Protein AF-A0A922CEN5-F1 (afdb_monomer_lite)

Secondary structure (DSSP, 8-state):
--GGGSSSHHHHHHHHHHHHHHHH-SS--HHHHHHHHHHHHHHHHH----TT--PPPP-PPPSS-HHHHHS-----S---S-------GGGT-PPPP----HHHHHHHHHHHHHHIIIIISTT-HHHHHHHHS----

Sequence (137 aa):
MLTKNFNQDPLENFFGNIRSYGSRNIAPNTMDFEGAFKALLISNYNDPHSKNANCAEDLNVCLQTLDFYLEEKVNDTVVPEDNVIHINSDILSFDEPQNNDAGQSNYVCGWVLKKTLTNVIKGCQICKKTLLEKELN

Foldseek 3Di:
DDCVVVDCVVVVVVVVQLCPPPNGVVDDDPVSSVVSVVVVVVCVLPPPPPPPDPDDDDPDDDQDDVCVVVPPPPDDDDDDPDPDDPGPVVRVPDDPPPDPPCPPVVVVVVVVLVCCVCPVCVDPPVVVCVVPDPDDD

pLDDT: mean 75.51, std 15.56, range [34.28, 94.56]

InterPro domains:
  IPR048367 Transposable element P transposase-like, RNase H, C-terminal domain [PF21789] (6-38)

Structure (mmCIF, N/CA/C/O backbone):
data_AF-A0A922CEN5-F1
#
_entry.id   AF-A0A922CEN5-F1
#
loop_
_atom_site.group_PDB
_atom_site.id
_atom_site.type_symbol
_atom_site.label_atom_id
_atom_site.label_alt_id
_atom_site.label_comp_id
_atom_site.label_asym_id
_atom_site.label_entity_id
_atom_site.label_seq_id
_atom_site.pdbx_PDB_ins_code
_atom_site.Cartn_x
_atom_site.Cartn_y
_atom_site.Cartn_z
_atom_site.occupancy
_atom_site.B_iso_or_equiv
_atom_site.auth_seq_id
_atom_site.auth_comp_id
_atom_site.auth_asym_id
_atom_site.auth_atom_id
_atom_site.pdbx_PDB_model_num
ATOM 1 N N . MET A 1 1 ? -10.124 13.599 4.626 1.00 63.62 1 MET A N 1
ATOM 2 C CA . MET A 1 1 ? -9.907 12.222 4.122 1.00 63.62 1 MET A CA 1
ATOM 3 C C . MET A 1 1 ? -10.183 12.190 2.625 1.00 63.62 1 MET A C 1
ATOM 5 O O . MET A 1 1 ? -11.253 12.630 2.226 1.00 63.62 1 MET A O 1
ATOM 9 N N . LEU A 1 2 ? -9.248 11.691 1.809 1.00 70.25 2 LEU A N 1
ATOM 10 C CA . LEU A 1 2 ? -9.452 11.488 0.369 1.00 70.25 2 LEU A CA 1
ATOM 11 C C . LEU A 1 2 ? -9.869 10.031 0.122 1.00 70.25 2 LEU A C 1
ATOM 13 O O . LEU A 1 2 ? -9.077 9.118 0.338 1.00 70.25 2 LEU A O 1
ATOM 17 N N . THR A 1 3 ? -11.104 9.796 -0.324 1.00 76.31 3 THR A N 1
ATOM 18 C CA . THR A 1 3 ? -11.660 8.439 -0.526 1.00 76.31 3 THR A CA 1
ATOM 19 C C . THR A 1 3 ? -10.912 7.625 -1.580 1.00 76.31 3 THR A C 1
ATOM 21 O O . THR A 1 3 ? -10.872 6.402 -1.475 1.00 76.31 3 THR A O 1
ATOM 24 N N . LYS A 1 4 ? -10.255 8.290 -2.541 1.00 75.50 4 LYS A N 1
ATOM 25 C CA . LYS A 1 4 ? -9.379 7.652 -3.538 1.00 75.50 4 LYS A CA 1
ATOM 26 C C . LYS A 1 4 ? -8.188 6.902 -2.925 1.00 75.50 4 LYS A C 1
ATOM 28 O O . LYS A 1 4 ? -7.631 6.042 -3.580 1.00 75.50 4 LYS A O 1
ATOM 33 N N . ASN A 1 5 ? -7.804 7.217 -1.685 1.00 77.62 5 ASN A N 1
ATOM 34 C CA . ASN A 1 5 ? -6.726 6.517 -0.977 1.00 77.62 5 ASN A CA 1
ATOM 35 C C . ASN A 1 5 ? -7.251 5.314 -0.166 1.00 77.62 5 ASN A C 1
ATOM 37 O O . ASN A 1 5 ? -6.470 4.628 0.481 1.00 77.62 5 ASN A O 1
ATOM 41 N N . PHE A 1 6 ? -8.571 5.084 -0.144 1.00 79.56 6 PHE A N 1
ATOM 42 C CA . PHE A 1 6 ? -9.217 4.025 0.642 1.00 79.56 6 PHE A CA 1
ATOM 43 C C . PHE A 1 6 ? -9.652 2.818 -0.210 1.00 79.56 6 PHE A C 1
ATOM 45 O O . PHE A 1 6 ? -10.215 1.860 0.317 1.00 79.56 6 PHE A O 1
ATOM 52 N N . ASN A 1 7 ? -9.431 2.861 -1.525 1.00 84.00 7 ASN A N 1
ATOM 53 C CA . ASN A 1 7 ? -9.685 1.739 -2.425 1.00 84.00 7 ASN A CA 1
ATOM 54 C C . ASN A 1 7 ? -8.390 0.960 -2.715 1.00 84.00 7 ASN A C 1
ATOM 56 O O . ASN A 1 7 ? -7.291 1.374 -2.348 1.00 84.00 7 ASN A O 1
ATOM 60 N N . GLN A 1 8 ? -8.534 -0.199 -3.359 1.00 89.50 8 GLN A N 1
ATOM 61 C CA . GLN A 1 8 ? -7.408 -1.065 -3.719 1.00 89.50 8 GLN A CA 1
ATOM 62 C C . GLN A 1 8 ? -6.802 -0.734 -5.094 1.00 89.50 8 GLN A C 1
ATOM 64 O O . GLN A 1 8 ? -5.803 -1.341 -5.471 1.00 89.50 8 GLN A O 1
ATOM 69 N N . ASP A 1 9 ? -7.356 0.239 -5.826 1.00 90.25 9 ASP A N 1
ATOM 70 C CA . ASP A 1 9 ? -6.927 0.588 -7.186 1.00 90.25 9 ASP A CA 1
ATOM 71 C C . ASP A 1 9 ? -5.421 0.898 -7.283 1.00 90.25 9 ASP A C 1
ATOM 73 O O . ASP A 1 9 ? -4.787 0.400 -8.213 1.00 90.25 9 ASP A O 1
ATOM 77 N N . PRO A 1 10 ? -4.783 1.649 -6.355 1.00 86.81 10 PRO A N 1
ATOM 78 C CA . PRO A 1 10 ? -3.339 1.880 -6.418 1.00 86.81 10 PRO A CA 1
ATOM 79 C C . PRO A 1 10 ? -2.528 0.579 -6.360 1.00 86.81 10 PRO A C 1
ATOM 81 O O . PRO A 1 10 ? -1.546 0.428 -7.088 1.00 86.81 10 PRO A O 1
ATOM 84 N N . LEU A 1 11 ? -2.967 -0.381 -5.540 1.00 90.69 11 LEU A N 1
ATOM 85 C CA . LEU A 1 11 ? -2.334 -1.693 -5.420 1.00 90.69 11 LEU A CA 1
ATOM 86 C C . LEU A 1 11 ? -2.536 -2.521 -6.696 1.00 90.69 11 LEU A C 1
ATOM 88 O O . LEU A 1 11 ? -1.587 -3.110 -7.212 1.00 90.69 11 LEU A O 1
ATOM 92 N N . GLU A 1 12 ? -3.752 -2.534 -7.242 1.00 93.44 12 GLU A N 1
ATOM 93 C CA . GLU A 1 12 ? -4.059 -3.242 -8.489 1.00 93.44 12 GLU A CA 1
ATOM 94 C C . GLU A 1 12 ? -3.287 -2.675 -9.686 1.00 93.44 12 GLU A C 1
ATOM 96 O O . GLU A 1 12 ? -2.749 -3.439 -10.496 1.00 93.44 12 GLU A O 1
ATOM 101 N N . ASN A 1 13 ? -3.174 -1.348 -9.766 1.00 91.31 13 ASN A N 1
ATOM 102 C CA . ASN A 1 13 ? -2.386 -0.652 -10.779 1.00 91.31 13 ASN A CA 1
ATOM 103 C C . ASN A 1 13 ? -0.898 -0.994 -10.652 1.00 91.31 13 ASN A C 1
ATOM 105 O O . ASN A 1 13 ? -0.246 -1.298 -11.652 1.00 91.31 13 ASN A O 1
ATOM 109 N N . PHE A 1 14 ? -0.365 -1.032 -9.427 1.00 91.88 14 PHE A N 1
ATOM 110 C CA . PHE A 1 14 ? 1.014 -1.447 -9.187 1.00 91.88 14 PHE A CA 1
ATOM 111 C C . PHE A 1 14 ? 1.260 -2.907 -9.601 1.00 91.88 14 PHE A C 1
ATOM 113 O O . PHE A 1 14 ? 2.251 -3.205 -10.269 1.00 91.88 14 PHE A O 1
ATOM 120 N N . PHE A 1 15 ? 0.324 -3.819 -9.325 1.00 93.12 15 PHE A N 1
ATOM 121 C CA . PHE A 1 15 ? 0.397 -5.184 -9.856 1.00 93.12 15 PHE A CA 1
ATOM 122 C C . PHE A 1 15 ? 0.302 -5.233 -11.388 1.00 93.12 15 P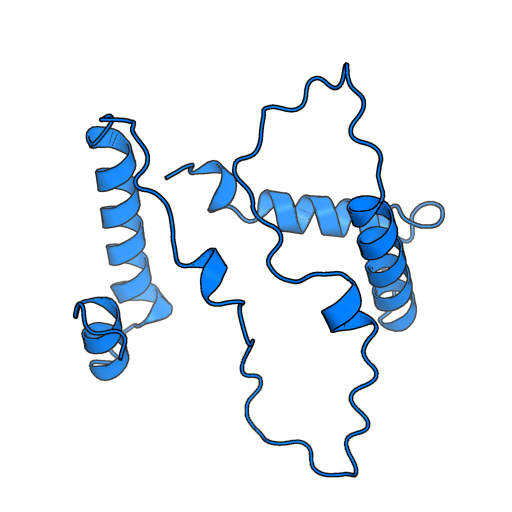HE A C 1
ATOM 124 O O . PHE A 1 15 ? 0.918 -6.096 -12.016 1.00 93.12 15 PHE A O 1
ATOM 131 N N . GLY A 1 16 ? -0.431 -4.308 -12.011 1.00 92.94 16 GLY A N 1
ATOM 132 C CA . GLY A 1 16 ? -0.420 -4.104 -13.460 1.00 92.94 16 GLY A CA 1
ATOM 133 C C . GLY A 1 16 ? 0.967 -3.744 -13.998 1.00 92.94 16 GLY A C 1
ATOM 134 O O . GLY A 1 16 ? 1.392 -4.308 -15.011 1.00 92.94 16 GLY A O 1
ATOM 135 N N . ASN A 1 17 ? 1.702 -2.885 -13.288 1.00 92.38 17 ASN A N 1
ATOM 136 C CA . ASN A 1 17 ? 3.083 -2.536 -13.626 1.00 92.38 17 ASN A CA 1
ATOM 137 C C . ASN A 1 17 ? 4.017 -3.741 -13.499 1.00 92.38 17 ASN A C 1
ATOM 139 O O . ASN A 1 17 ? 4.782 -4.000 -14.424 1.00 92.38 17 ASN A O 1
ATOM 143 N N . ILE A 1 18 ? 3.901 -4.529 -12.422 1.00 94.38 18 ILE A N 1
ATOM 144 C CA . ILE A 1 18 ? 4.671 -5.774 -12.256 1.00 94.38 18 ILE A CA 1
ATOM 145 C C . ILE A 1 18 ? 4.426 -6.722 -13.433 1.00 94.38 18 ILE A C 1
ATOM 147 O O . ILE A 1 18 ? 5.375 -7.206 -14.041 1.00 94.38 18 ILE A O 1
ATOM 151 N N . ARG A 1 19 ? 3.161 -6.941 -13.815 1.00 93.38 19 ARG A N 1
ATOM 152 C CA . ARG A 1 19 ? 2.827 -7.811 -14.956 1.00 93.38 19 ARG A CA 1
ATOM 153 C C . ARG A 1 19 ? 3.296 -7.263 -16.302 1.00 93.38 19 ARG A C 1
ATOM 155 O O . ARG A 1 19 ? 3.467 -8.021 -17.251 1.00 93.38 19 ARG A O 1
ATOM 162 N N . SER A 1 20 ? 3.466 -5.951 -16.413 1.00 91.31 20 SER A N 1
ATOM 163 C CA . SER A 1 20 ? 3.942 -5.295 -17.636 1.00 91.31 20 SER A CA 1
ATOM 164 C C . SER A 1 20 ? 5.469 -5.212 -17.701 1.00 91.31 20 SER A C 1
ATOM 166 O O . SER A 1 20 ? 6.021 -5.001 -18.784 1.00 91.31 20 SER A O 1
ATOM 168 N N . TYR A 1 21 ? 6.149 -5.425 -16.572 1.00 89.25 21 TYR A N 1
ATOM 169 C CA . TYR A 1 21 ? 7.600 -5.417 -16.461 1.00 89.25 21 TYR A CA 1
ATOM 170 C C . TYR A 1 21 ? 8.211 -6.522 -17.337 1.00 89.25 21 TYR A C 1
ATOM 172 O O . TYR A 1 21 ? 7.752 -7.664 -17.331 1.00 89.25 21 TYR A O 1
ATOM 180 N N . GLY A 1 22 ? 9.225 -6.180 -18.136 1.00 75.69 22 GLY A N 1
ATOM 181 C CA . GLY A 1 22 ? 9.928 -7.159 -18.972 1.00 75.69 22 GLY A CA 1
ATOM 182 C C . GLY A 1 22 ? 9.116 -7.734 -20.142 1.00 75.69 22 GLY A C 1
ATOM 183 O O . GLY A 1 22 ? 9.326 -8.883 -20.515 1.00 75.69 22 GLY A O 1
ATOM 184 N N . SER A 1 23 ? 8.233 -6.941 -20.766 1.00 75.44 23 SER A N 1
ATOM 185 C CA . SER A 1 23 ? 7.482 -7.329 -21.979 1.00 75.44 23 SER A CA 1
ATOM 186 C C . SER A 1 23 ? 6.311 -8.301 -21.732 1.00 75.44 23 SER A C 1
ATOM 188 O O . SER A 1 23 ? 6.111 -9.263 -22.471 1.00 75.44 23 SER A O 1
ATOM 190 N N . ARG A 1 24 ? 5.475 -7.984 -20.729 1.00 72.69 24 ARG A N 1
ATOM 191 C CA . ARG A 1 24 ? 4.224 -8.690 -20.359 1.00 72.69 24 ARG A CA 1
ATOM 192 C C . ARG A 1 24 ? 4.420 -10.059 -19.696 1.00 72.69 24 ARG A C 1
ATOM 194 O O . ARG A 1 24 ? 3.894 -11.069 -20.167 1.00 72.69 24 ARG A O 1
ATOM 201 N N . ASN A 1 25 ? 5.089 -10.083 -18.548 1.00 77.00 25 ASN A N 1
ATOM 202 C CA . ASN A 1 25 ? 5.032 -11.220 -17.632 1.00 77.00 25 ASN A CA 1
ATOM 203 C C . ASN A 1 25 ? 3.648 -11.302 -16.942 1.00 77.00 25 ASN A C 1
ATOM 205 O O . ASN A 1 25 ? 3.476 -10.875 -15.806 1.00 77.00 25 ASN A O 1
ATOM 209 N N . ILE A 1 26 ? 2.627 -11.807 -17.649 1.00 85.25 26 ILE A N 1
ATOM 210 C CA . ILE A 1 26 ? 1.215 -11.801 -17.200 1.00 85.25 26 ILE A CA 1
ATOM 211 C C . ILE A 1 26 ? 1.019 -12.544 -15.864 1.00 85.25 26 ILE A C 1
ATOM 213 O O . ILE A 1 26 ? 0.138 -12.180 -15.084 1.00 85.25 26 ILE A O 1
ATOM 217 N N . ALA A 1 27 ? 1.833 -13.563 -15.594 1.00 88.81 27 ALA A N 1
ATOM 218 C CA . ALA A 1 27 ? 1.770 -14.377 -14.386 1.00 88.81 27 ALA A CA 1
ATOM 219 C C . ALA A 1 27 ? 3.198 -14.664 -13.884 1.00 88.81 27 ALA A C 1
ATOM 221 O O . ALA A 1 27 ? 3.712 -15.760 -14.119 1.00 88.81 27 ALA A O 1
ATOM 222 N N . PRO A 1 28 ? 3.853 -13.684 -13.233 1.00 89.25 28 PRO A N 1
ATOM 223 C CA . PRO A 1 28 ? 5.209 -13.865 -12.734 1.00 89.25 28 PRO A CA 1
ATOM 224 C C . PRO A 1 28 ? 5.231 -14.955 -11.661 1.00 89.25 28 PRO A C 1
ATOM 226 O O . PRO A 1 28 ? 4.325 -15.042 -10.828 1.00 89.25 28 PRO A O 1
ATOM 229 N N . ASN A 1 29 ? 6.285 -15.773 -11.656 1.00 92.50 29 ASN A N 1
ATOM 230 C CA . ASN A 1 29 ? 6.586 -16.598 -10.488 1.00 92.50 29 ASN A CA 1
ATOM 231 C C . ASN A 1 29 ? 7.127 -15.710 -9.349 1.00 92.50 29 ASN A C 1
ATOM 233 O O . ASN A 1 29 ? 7.358 -14.515 -9.528 1.00 92.50 29 ASN A O 1
ATOM 237 N N . THR A 1 30 ? 7.351 -16.292 -8.173 1.00 94.56 30 THR A N 1
ATOM 238 C CA . THR A 1 30 ? 7.801 -15.544 -6.990 1.00 94.56 30 THR A CA 1
ATOM 239 C C . THR A 1 30 ? 9.115 -14.786 -7.213 1.00 94.56 30 THR A C 1
ATOM 241 O O . THR A 1 30 ? 9.219 -13.636 -6.795 1.00 94.56 30 THR A O 1
ATOM 244 N N . MET A 1 31 ? 10.089 -15.387 -7.906 1.00 92.69 31 MET A N 1
ATOM 245 C CA . MET A 1 31 ? 11.389 -14.754 -8.174 1.00 92.69 31 MET A CA 1
ATOM 246 C C . MET A 1 31 ? 11.242 -13.564 -9.125 1.00 92.69 31 MET A C 1
ATOM 248 O O . MET A 1 31 ? 11.798 -12.495 -8.881 1.00 92.69 31 MET A O 1
ATOM 252 N N . ASP A 1 32 ? 10.453 -13.731 -10.187 1.00 91.81 32 ASP A N 1
ATOM 253 C CA . ASP A 1 32 ? 10.193 -12.664 -11.155 1.00 91.81 32 ASP A CA 1
ATOM 254 C C . ASP A 1 32 ? 9.390 -11.521 -10.528 1.00 91.81 32 ASP A C 1
ATOM 256 O O . ASP A 1 32 ? 9.651 -10.350 -10.804 1.00 91.81 32 ASP A O 1
ATOM 260 N N . PHE A 1 33 ? 8.426 -11.852 -9.663 1.00 94.50 33 PHE A N 1
ATOM 261 C CA . PHE A 1 33 ? 7.649 -10.872 -8.914 1.00 94.50 33 PHE A CA 1
ATOM 262 C C . PHE A 1 33 ? 8.557 -10.045 -8.006 1.00 94.50 33 PHE A C 1
ATOM 264 O O . PHE A 1 33 ? 8.484 -8.820 -8.027 1.00 94.50 33 PHE A O 1
ATOM 271 N N . GLU A 1 34 ? 9.429 -10.699 -7.237 1.00 93.12 34 GLU A N 1
ATOM 272 C CA . GLU A 1 34 ? 10.366 -10.024 -6.339 1.00 93.12 34 GLU A CA 1
ATOM 273 C C . GLU A 1 34 ? 11.336 -9.121 -7.113 1.00 93.12 34 GLU A C 1
ATOM 275 O O . GLU A 1 34 ? 11.545 -7.965 -6.736 1.00 93.12 34 GLU A O 1
ATOM 280 N N . GLY A 1 35 ? 11.892 -9.615 -8.223 1.00 92.06 35 GLY A N 1
ATOM 281 C CA . GLY A 1 35 ? 12.774 -8.834 -9.086 1.00 92.06 35 GLY A CA 1
ATOM 282 C C . GLY A 1 35 ? 12.082 -7.597 -9.664 1.00 92.06 35 GLY A C 1
ATOM 283 O O . GLY A 1 35 ? 12.599 -6.485 -9.546 1.00 92.06 35 GLY A O 1
ATOM 284 N N . ALA A 1 36 ? 10.883 -7.770 -10.229 1.00 93.88 36 ALA A N 1
ATOM 285 C CA . ALA A 1 36 ? 10.084 -6.670 -10.764 1.00 93.88 36 ALA A CA 1
ATOM 286 C C . ALA A 1 36 ? 9.672 -5.673 -9.670 1.00 93.88 36 ALA A C 1
ATOM 288 O O . ALA A 1 36 ? 9.748 -4.466 -9.887 1.00 93.88 36 ALA A O 1
ATOM 289 N N . PHE A 1 37 ? 9.289 -6.159 -8.485 1.00 92.50 37 PHE A N 1
ATOM 290 C CA . PHE A 1 37 ? 8.954 -5.328 -7.330 1.00 92.50 37 PHE A CA 1
ATOM 291 C C . PHE A 1 37 ? 10.125 -4.425 -6.938 1.00 92.50 37 PHE A C 1
ATOM 293 O O . PHE A 1 37 ? 9.961 -3.209 -6.872 1.00 92.50 37 PHE A O 1
ATOM 300 N N . LYS A 1 38 ? 11.316 -5.002 -6.726 1.00 90.38 38 LYS A N 1
ATOM 301 C CA . LYS A 1 38 ? 12.520 -4.247 -6.339 1.00 90.38 38 LYS A CA 1
ATOM 302 C C . LYS A 1 38 ? 12.899 -3.215 -7.398 1.00 90.38 38 LYS A C 1
ATOM 304 O O . LYS A 1 38 ? 13.196 -2.070 -7.064 1.00 90.38 38 LYS A O 1
ATOM 309 N N . ALA A 1 39 ? 12.851 -3.602 -8.672 1.00 91.12 39 ALA A N 1
ATOM 310 C CA . ALA A 1 39 ? 13.182 -2.704 -9.769 1.00 91.12 39 ALA A CA 1
ATOM 311 C C . ALA A 1 39 ? 12.198 -1.530 -9.876 1.00 91.12 39 ALA A C 1
ATOM 313 O O . ALA A 1 39 ? 12.624 -0.384 -10.005 1.00 91.12 39 ALA A O 1
ATOM 314 N N . LEU A 1 40 ? 10.892 -1.799 -9.778 1.00 91.12 40 LEU A N 1
ATOM 315 C CA . LEU A 1 40 ? 9.859 -0.764 -9.792 1.00 91.12 40 LEU A CA 1
ATOM 316 C C . LEU A 1 40 ? 9.930 0.138 -8.558 1.00 91.12 40 LEU A C 1
ATOM 318 O O . LEU A 1 40 ? 9.739 1.340 -8.696 1.00 91.12 40 LEU A O 1
ATOM 322 N N . LEU A 1 41 ? 10.235 -0.406 -7.377 1.00 87.75 41 LEU A N 1
ATOM 323 C CA . LEU A 1 41 ? 10.407 0.379 -6.154 1.00 87.75 41 LEU A CA 1
ATOM 324 C C . LEU A 1 41 ? 11.527 1.411 -6.322 1.00 87.75 41 LEU A C 1
ATOM 326 O O . LEU A 1 41 ? 11.291 2.603 -6.141 1.00 87.75 41 LEU A O 1
ATOM 330 N N . ILE A 1 42 ? 12.722 0.967 -6.726 1.00 87.31 42 ILE A N 1
ATOM 331 C CA . ILE A 1 42 ? 13.873 1.855 -6.945 1.00 87.31 42 ILE A CA 1
ATOM 332 C C . ILE A 1 42 ? 13.580 2.844 -8.076 1.00 87.3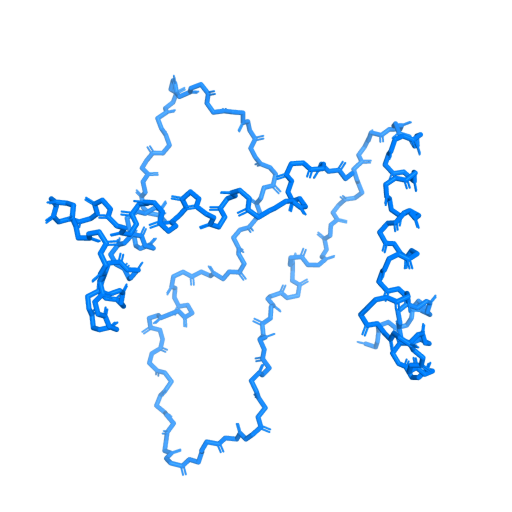1 42 ILE A C 1
ATOM 334 O O . ILE A 1 42 ? 13.895 4.026 -7.947 1.00 87.31 42 ILE A O 1
ATOM 338 N N . SER A 1 43 ? 12.965 2.384 -9.170 1.00 86.81 43 SER A N 1
ATOM 339 C CA . SER A 1 43 ? 12.617 3.242 -10.304 1.00 86.81 43 SER A CA 1
ATOM 340 C C . SER A 1 43 ? 11.654 4.349 -9.890 1.00 86.81 43 SER A C 1
ATOM 342 O O . SER A 1 43 ? 11.942 5.510 -10.140 1.00 86.81 43 SER A O 1
ATOM 344 N N . ASN A 1 44 ? 10.550 4.010 -9.222 1.00 84.75 44 ASN A N 1
ATOM 345 C CA . ASN A 1 44 ? 9.538 4.979 -8.803 1.00 84.75 44 ASN A CA 1
ATOM 346 C C . ASN A 1 44 ? 10.081 5.951 -7.747 1.00 84.75 44 ASN A C 1
ATOM 348 O O . ASN A 1 44 ? 9.699 7.115 -7.744 1.00 84.75 44 ASN A O 1
ATOM 352 N N . TYR A 1 45 ? 10.981 5.493 -6.870 1.00 80.56 45 TYR A N 1
ATOM 353 C CA . TYR A 1 45 ? 11.613 6.347 -5.862 1.00 80.56 45 TYR A CA 1
ATOM 354 C C . TYR A 1 45 ? 12.557 7.389 -6.482 1.00 80.56 45 TYR A C 1
ATOM 356 O O . TYR A 1 45 ? 12.699 8.488 -5.955 1.00 80.56 45 TYR A O 1
ATOM 364 N N . ASN A 1 46 ? 13.202 7.051 -7.603 1.00 78.81 46 ASN A N 1
ATOM 365 C CA . ASN A 1 46 ? 14.145 7.930 -8.298 1.00 78.81 46 ASN A CA 1
ATOM 366 C C . ASN A 1 46 ? 13.530 8.662 -9.503 1.00 78.81 46 ASN A C 1
ATOM 368 O O . ASN A 1 46 ? 14.245 9.416 -10.165 1.00 78.81 46 ASN A O 1
ATOM 372 N N . ASP A 1 47 ? 12.254 8.427 -9.826 1.00 74.50 47 ASP A N 1
ATOM 373 C CA . ASP A 1 47 ? 11.645 8.954 -11.047 1.00 74.50 47 ASP A CA 1
ATOM 374 C C . ASP A 1 47 ? 11.527 10.485 -10.948 1.00 74.50 47 ASP A C 1
ATOM 376 O O . ASP A 1 47 ? 10.814 10.999 -10.070 1.00 74.50 47 ASP A O 1
ATOM 380 N N . PRO A 1 48 ? 12.235 11.254 -11.801 1.00 65.62 48 PRO A N 1
ATOM 381 C CA . PRO A 1 48 ? 12.144 12.699 -11.767 1.00 65.62 48 PRO A CA 1
ATOM 382 C C . PRO A 1 48 ? 10.704 13.102 -12.058 1.00 65.62 48 PRO A C 1
ATOM 384 O O . PRO A 1 48 ? 10.199 12.930 -13.168 1.00 65.62 48 PRO A O 1
ATOM 387 N N . HIS A 1 49 ? 10.046 13.695 -11.065 1.00 67.44 49 HIS A N 1
ATOM 388 C CA . HIS A 1 49 ? 8.739 14.289 -11.282 1.00 67.44 49 HIS A CA 1
ATOM 389 C C . HIS A 1 49 ? 8.890 15.379 -12.342 1.00 67.44 49 HIS A C 1
ATOM 391 O O . HIS A 1 49 ? 9.547 16.405 -12.137 1.00 67.44 49 HIS A O 1
ATOM 397 N N . SER A 1 50 ? 8.341 15.116 -13.529 1.00 63.44 50 SER A N 1
ATOM 398 C CA . SER A 1 50 ? 8.398 16.069 -14.628 1.00 63.44 50 SER A CA 1
ATOM 399 C C . SER A 1 50 ? 7.720 17.359 -14.181 1.00 63.44 50 SER A C 1
ATOM 401 O O . SER A 1 50 ? 6.565 17.346 -13.760 1.00 63.44 50 SER A O 1
ATOM 403 N N . LYS A 1 51 ? 8.423 18.489 -14.324 1.00 62.31 51 LYS A N 1
ATOM 404 C CA . LYS A 1 51 ? 7.922 19.826 -13.952 1.00 62.31 51 LYS A CA 1
ATOM 405 C C . LYS A 1 51 ? 6.601 20.201 -14.646 1.00 62.31 51 LYS A C 1
ATOM 407 O O . LYS A 1 51 ? 5.929 21.115 -14.192 1.00 62.31 51 LYS A O 1
ATOM 412 N N . ASN A 1 52 ? 6.247 19.499 -15.728 1.00 68.56 52 ASN A N 1
ATOM 413 C CA . ASN A 1 52 ? 5.020 19.690 -16.507 1.00 68.56 52 ASN A CA 1
ATOM 414 C C . ASN A 1 52 ? 4.074 18.472 -16.450 1.00 68.56 52 ASN A C 1
ATOM 416 O O . ASN A 1 52 ? 3.206 18.336 -17.314 1.00 68.56 52 ASN A O 1
ATOM 420 N N . ALA A 1 53 ? 4.260 17.539 -15.511 1.00 69.62 53 ALA A N 1
ATOM 421 C CA . ALA A 1 53 ? 3.335 16.423 -15.350 1.00 69.62 53 ALA A CA 1
ATOM 422 C C . ALA A 1 53 ? 1.954 16.934 -14.908 1.00 69.62 53 ALA A C 1
ATOM 424 O O . ALA A 1 53 ? 1.850 17.784 -14.032 1.00 69.62 53 ALA A O 1
ATOM 425 N N . ASN A 1 54 ? 0.883 16.370 -15.471 1.00 68.25 54 ASN A N 1
ATOM 426 C CA . ASN A 1 54 ? -0.501 16.656 -15.066 1.00 68.25 54 ASN A CA 1
ATOM 427 C C . ASN A 1 54 ? -0.904 15.897 -13.782 1.00 68.25 54 ASN A C 1
ATOM 429 O O . ASN A 1 54 ? -2.069 15.554 -13.581 1.00 68.25 54 ASN A O 1
ATOM 433 N N . CYS A 1 55 ? 0.072 15.532 -12.952 1.00 67.94 55 CYS A N 1
ATOM 434 C CA . CYS A 1 55 ? -0.193 14.832 -11.708 1.00 67.94 55 CYS A CA 1
ATOM 435 C C . CYS A 1 55 ? -0.706 15.852 -10.695 1.00 67.94 55 CYS A C 1
ATOM 437 O O . CYS A 1 55 ? -0.089 16.896 -10.491 1.00 67.94 55 CYS A O 1
ATOM 439 N N . ALA A 1 56 ? -1.847 15.558 -10.075 1.00 70.50 56 ALA A N 1
ATOM 440 C CA . ALA A 1 56 ? -2.289 16.327 -8.924 1.00 70.50 56 ALA A CA 1
ATOM 441 C C . ALA A 1 56 ? -1.224 16.222 -7.826 1.00 70.50 56 ALA A C 1
ATOM 443 O O . ALA A 1 56 ? -0.696 15.132 -7.607 1.00 70.50 56 ALA A O 1
ATOM 444 N N . GLU A 1 57 ? -0.950 17.335 -7.148 1.00 68.50 57 GLU A N 1
ATOM 445 C CA . GLU A 1 57 ? -0.093 17.349 -5.965 1.00 68.50 57 GLU A CA 1
ATOM 446 C C . GLU A 1 57 ? -0.607 16.301 -4.969 1.00 68.50 57 GLU A C 1
ATOM 448 O O . GLU A 1 57 ? -1.798 16.281 -4.622 1.00 68.50 57 GLU A O 1
ATOM 453 N N . ASP A 1 58 ? 0.260 15.368 -4.583 1.00 69.06 58 ASP A N 1
ATOM 454 C CA . ASP A 1 58 ? -0.052 14.393 -3.559 1.00 69.06 58 ASP A CA 1
ATOM 455 C C . ASP A 1 58 ? 0.533 14.847 -2.221 1.00 69.06 58 ASP A C 1
ATOM 457 O O . ASP A 1 58 ? 1.638 15.361 -2.117 1.00 69.06 58 ASP A O 1
ATOM 461 N N . LEU A 1 59 ? -0.263 14.708 -1.164 1.00 70.25 59 LEU A N 1
ATOM 462 C CA . LEU A 1 59 ? 0.154 15.031 0.204 1.00 70.25 59 LEU A CA 1
ATOM 463 C C . LEU A 1 59 ? 0.796 13.804 0.868 1.00 70.25 59 LEU A C 1
ATOM 465 O O . LEU A 1 59 ? 0.697 13.623 2.080 1.00 70.25 59 LEU A O 1
ATOM 469 N N . ASN A 1 60 ? 1.342 12.893 0.059 1.00 71.00 60 ASN A N 1
ATOM 470 C CA . ASN A 1 60 ? 1.895 11.643 0.545 1.00 71.00 60 ASN A CA 1
ATOM 471 C C . ASN A 1 60 ? 3.322 1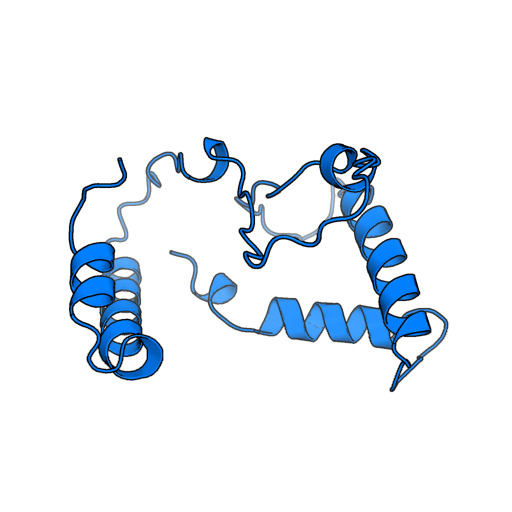1.891 1.030 1.00 71.00 60 ASN A C 1
ATOM 473 O O . ASN A 1 60 ? 4.140 12.483 0.333 1.00 71.00 60 ASN A O 1
ATOM 477 N N . VAL A 1 61 ? 3.631 11.383 2.216 1.00 71.31 61 VAL A N 1
ATOM 478 C CA . VAL A 1 61 ? 4.998 11.327 2.734 1.00 71.31 61 VAL A CA 1
ATOM 479 C C . VAL A 1 61 ? 5.491 9.896 2.572 1.00 71.31 61 VAL A C 1
ATOM 481 O O . VAL A 1 61 ? 4.732 8.941 2.764 1.00 71.31 61 VAL A O 1
ATOM 484 N N . CYS A 1 62 ? 6.754 9.731 2.182 1.00 73.81 62 CYS A N 1
ATOM 485 C CA . CYS A 1 62 ? 7.330 8.401 2.052 1.00 73.81 62 CYS A CA 1
ATOM 486 C C . CYS A 1 62 ? 7.371 7.708 3.421 1.00 73.81 62 CYS A C 1
ATOM 488 O O . CYS A 1 62 ? 7.817 8.306 4.401 1.00 73.81 62 CYS A O 1
ATOM 490 N N . LEU A 1 63 ? 6.913 6.451 3.492 1.00 72.94 63 LEU A N 1
ATOM 491 C CA . LEU A 1 63 ? 6.824 5.745 4.772 1.00 72.94 63 LEU A CA 1
ATOM 492 C C . LEU A 1 63 ? 8.194 5.347 5.346 1.00 72.94 63 LEU A C 1
ATOM 494 O O . LEU A 1 63 ? 8.343 5.201 6.556 1.00 72.94 63 LEU A O 1
ATOM 498 N N . GLN A 1 64 ? 9.171 5.123 4.470 1.00 73.44 64 GLN A N 1
ATOM 499 C CA . GLN A 1 64 ? 10.542 4.744 4.797 1.00 73.44 64 GLN A CA 1
ATOM 500 C C . GLN A 1 64 ? 11.469 5.246 3.690 1.00 73.44 64 GLN A C 1
ATOM 502 O O . GLN A 1 64 ? 11.085 5.257 2.520 1.00 73.44 64 GLN A O 1
ATOM 507 N N . THR A 1 65 ? 12.688 5.651 4.040 1.00 76.38 65 THR A N 1
ATOM 508 C CA . THR A 1 65 ? 13.701 6.019 3.042 1.00 76.38 65 THR A CA 1
ATOM 509 C C . THR A 1 65 ? 14.277 4.774 2.373 1.00 76.38 65 THR A C 1
ATOM 511 O O . THR A 1 65 ? 14.158 3.659 2.882 1.00 76.38 65 THR A O 1
ATOM 514 N N . LEU A 1 66 ? 14.937 4.950 1.226 1.00 75.50 66 LEU A N 1
ATOM 515 C CA . LEU A 1 66 ? 15.641 3.845 0.573 1.00 75.50 66 LEU A CA 1
ATOM 516 C C . LEU A 1 66 ? 16.727 3.241 1.483 1.00 75.50 66 LEU A C 1
ATOM 518 O O . LEU A 1 66 ? 16.934 2.031 1.443 1.00 75.50 66 LEU A O 1
ATOM 522 N N . ASP A 1 67 ? 17.347 4.053 2.344 1.00 76.81 67 ASP A N 1
ATOM 523 C CA . ASP A 1 67 ? 18.361 3.611 3.309 1.00 76.81 67 ASP A CA 1
ATOM 524 C C . ASP A 1 67 ? 17.836 2.496 4.219 1.00 76.81 67 ASP A C 1
ATOM 526 O O . ASP A 1 67 ? 18.518 1.494 4.393 1.00 76.81 67 ASP A O 1
ATOM 530 N N . PHE A 1 68 ? 16.580 2.574 4.677 1.00 75.12 68 PHE A N 1
ATOM 531 C CA . PHE A 1 68 ? 15.950 1.503 5.463 1.00 75.12 68 PHE A CA 1
ATOM 532 C C . PHE A 1 68 ? 15.993 0.134 4.760 1.00 75.12 68 PHE A C 1
ATOM 534 O O . PHE A 1 68 ? 16.111 -0.901 5.414 1.00 75.12 68 PHE A O 1
ATOM 541 N N . TYR A 1 69 ? 15.881 0.116 3.429 1.00 70.44 69 TYR A N 1
ATOM 542 C CA . TYR A 1 69 ? 15.908 -1.112 2.633 1.00 70.44 69 TYR A CA 1
ATOM 543 C C . TYR A 1 69 ? 17.324 -1.551 2.240 1.00 70.44 69 TYR A C 1
ATOM 545 O O . TYR A 1 69 ? 17.514 -2.714 1.881 1.00 70.44 69 TYR A O 1
ATOM 553 N N . LEU A 1 70 ? 18.291 -0.631 2.253 1.00 75.69 70 LEU A N 1
ATOM 554 C CA . LEU A 1 70 ? 19.685 -0.880 1.878 1.00 75.69 70 LEU A CA 1
ATOM 555 C C . LEU A 1 70 ? 20.579 -1.185 3.082 1.00 75.69 70 LEU A C 1
ATOM 557 O O . LEU A 1 70 ? 21.628 -1.805 2.912 1.00 75.69 70 LEU A O 1
ATOM 561 N N . GLU A 1 71 ? 20.176 -0.772 4.282 1.00 75.88 71 GLU A N 1
ATOM 562 C CA . GLU A 1 71 ? 20.820 -1.149 5.532 1.00 75.88 71 GLU A CA 1
ATOM 563 C C . GLU A 1 71 ? 20.686 -2.663 5.732 1.00 75.88 71 GLU A C 1
ATOM 565 O O . GLU A 1 71 ? 19.646 -3.189 6.135 1.00 75.88 71 GLU A O 1
ATOM 570 N N . GLU A 1 72 ? 21.764 -3.386 5.428 1.00 58.88 72 GLU A N 1
ATOM 571 C CA . GLU A 1 72 ? 21.893 -4.803 5.732 1.00 58.88 72 GLU A CA 1
ATOM 572 C C . GLU A 1 72 ? 21.815 -4.978 7.253 1.00 58.88 72 GLU A C 1
ATOM 5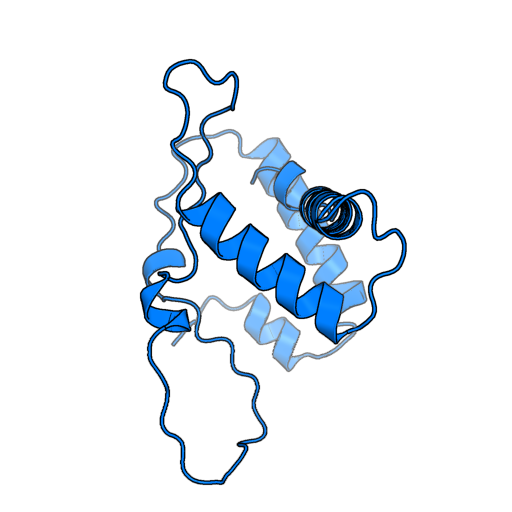74 O O . GLU A 1 72 ? 22.786 -4.771 7.984 1.00 58.88 72 GLU A O 1
ATOM 579 N N . LYS A 1 73 ? 20.636 -5.353 7.760 1.00 61.97 73 LYS A N 1
ATOM 580 C CA . LYS A 1 73 ? 20.520 -5.846 9.130 1.00 61.97 73 LYS A CA 1
ATOM 581 C C . LYS A 1 73 ? 21.215 -7.199 9.181 1.00 61.97 73 LYS A C 1
ATOM 583 O O . LYS A 1 73 ? 20.598 -8.227 8.905 1.00 61.97 73 LYS A O 1
ATOM 588 N N . VAL A 1 74 ? 22.503 -7.190 9.515 1.00 53.38 74 VAL A N 1
ATOM 589 C CA . VAL A 1 74 ? 23.232 -8.385 9.946 1.00 53.38 74 VAL A CA 1
ATOM 590 C C . VAL A 1 74 ? 22.538 -8.889 11.206 1.00 53.38 74 VAL A C 1
ATOM 592 O O . VAL A 1 74 ? 22.840 -8.447 12.308 1.00 53.38 74 VAL A O 1
ATOM 595 N N . ASN A 1 75 ? 21.566 -9.778 11.045 1.00 50.97 75 ASN A N 1
ATOM 596 C CA . ASN A 1 75 ? 20.994 -10.504 12.160 1.00 50.97 75 ASN A CA 1
ATOM 597 C C . ASN A 1 75 ? 21.460 -11.946 12.046 1.00 50.97 75 ASN A C 1
ATOM 599 O O . ASN A 1 75 ? 20.951 -12.728 11.239 1.00 50.97 75 ASN A O 1
ATOM 603 N N . ASP A 1 76 ? 22.435 -12.270 12.894 1.00 49.94 76 ASP A N 1
ATOM 604 C CA . ASP A 1 76 ? 22.615 -13.614 13.411 1.00 49.94 76 ASP A CA 1
ATOM 605 C C . ASP A 1 76 ? 21.243 -14.247 13.689 1.00 49.94 76 ASP A C 1
ATOM 607 O O . ASP A 1 76 ? 20.331 -13.633 14.244 1.00 49.94 76 ASP A O 1
ATOM 611 N N . THR A 1 77 ? 21.115 -15.492 13.248 1.00 51.94 77 THR A N 1
ATOM 612 C CA . THR A 1 77 ? 20.009 -16.422 13.476 1.00 51.94 77 THR A CA 1
ATOM 613 C C . THR A 1 77 ? 19.235 -16.195 14.779 1.00 51.94 77 THR A C 1
ATOM 615 O O . THR A 1 77 ? 19.662 -16.698 15.807 1.00 51.94 77 THR A O 1
ATOM 618 N N . VAL A 1 78 ? 18.072 -15.541 14.716 1.00 53.97 78 VAL A N 1
ATOM 619 C CA . VAL A 1 78 ? 16.794 -15.922 15.355 1.00 53.97 78 VAL A CA 1
ATOM 620 C C . VAL A 1 78 ? 15.718 -15.112 14.631 1.00 53.97 78 VAL A C 1
ATOM 622 O O . VAL A 1 78 ? 15.753 -13.890 14.666 1.00 53.97 78 VAL A O 1
ATOM 625 N N . VAL A 1 79 ? 14.771 -15.772 13.962 1.00 53.03 79 VAL A N 1
ATOM 626 C CA . VAL A 1 79 ? 13.550 -15.119 13.461 1.00 53.03 79 VAL A CA 1
ATOM 627 C C . VAL A 1 79 ? 12.666 -14.847 14.681 1.00 53.03 79 VAL A C 1
ATOM 629 O O . VAL A 1 79 ? 12.179 -15.821 15.258 1.00 53.03 79 VAL A O 1
ATOM 632 N N . PRO A 1 80 ? 12.453 -13.597 15.128 1.00 46.75 80 PRO A N 1
ATOM 633 C CA . PRO A 1 80 ? 11.458 -13.343 16.151 1.00 46.75 80 PRO A CA 1
ATOM 634 C C . PRO A 1 80 ? 10.089 -13.394 15.470 1.00 46.75 80 PRO A C 1
ATOM 636 O O . PRO A 1 80 ? 9.859 -12.720 14.462 1.00 46.75 80 PRO A O 1
ATOM 639 N N . GLU A 1 81 ? 9.194 -14.218 16.011 1.00 51.06 81 GLU A N 1
ATOM 640 C CA . GLU A 1 81 ? 7.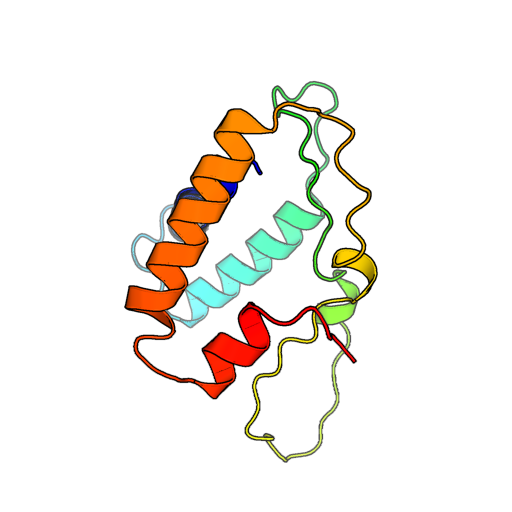754 -14.153 15.764 1.00 51.06 81 GLU A CA 1
ATOM 641 C C . GLU A 1 81 ? 7.246 -12.787 16.220 1.00 51.06 81 GLU A C 1
ATOM 643 O O . GLU A 1 81 ? 6.841 -12.636 17.361 1.00 51.06 81 GLU A O 1
ATOM 648 N N . ASP A 1 82 ? 7.356 -11.783 15.358 1.00 47.03 82 ASP A N 1
ATOM 649 C CA . ASP A 1 82 ? 6.502 -10.601 15.344 1.00 47.03 82 ASP A CA 1
ATOM 650 C C . A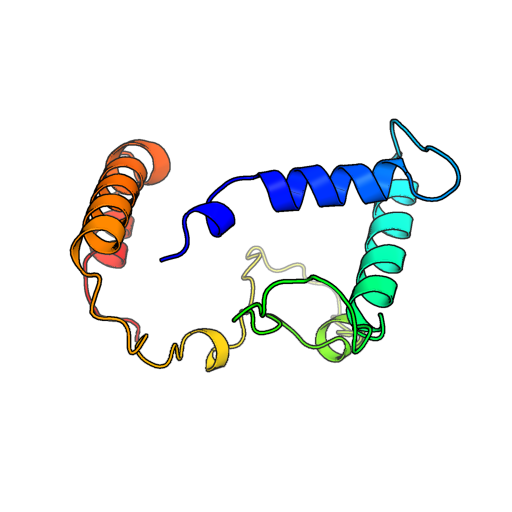SP A 1 82 ? 6.922 -9.736 14.149 1.00 47.03 82 ASP A C 1
ATOM 652 O O . ASP A 1 82 ? 7.915 -9.011 14.180 1.00 47.03 82 ASP A O 1
ATOM 656 N N . ASN A 1 83 ? 6.164 -9.832 13.049 1.00 48.84 83 ASN A N 1
ATOM 657 C CA . ASN A 1 83 ? 6.298 -8.958 11.878 1.00 48.84 83 ASN A CA 1
ATOM 658 C C . ASN A 1 83 ? 5.807 -7.541 12.228 1.00 48.84 83 ASN A C 1
ATOM 660 O O . ASN A 1 83 ? 4.815 -7.057 11.679 1.00 48.84 83 ASN A O 1
ATOM 664 N N . VAL A 1 84 ? 6.455 -6.883 13.187 1.00 53.81 84 VAL A N 1
ATOM 665 C CA . VAL A 1 84 ? 6.133 -5.513 13.572 1.00 53.81 84 VAL A CA 1
ATOM 666 C C . VAL A 1 84 ? 6.691 -4.595 12.494 1.00 53.81 84 VAL A C 1
ATOM 668 O O . VAL A 1 84 ? 7.898 -4.397 12.361 1.00 53.81 84 VAL A O 1
ATOM 671 N N . ILE A 1 85 ? 5.789 -4.041 11.686 1.00 56.72 85 ILE A N 1
ATOM 672 C CA . ILE A 1 85 ? 6.120 -2.982 10.737 1.00 56.72 85 ILE A CA 1
ATOM 673 C C . ILE A 1 85 ? 6.449 -1.738 11.566 1.00 56.72 85 ILE A C 1
ATOM 675 O O . ILE A 1 85 ? 5.556 -1.081 12.098 1.00 56.72 85 ILE A O 1
ATOM 679 N N . HIS A 1 86 ? 7.735 -1.419 11.686 1.00 57.06 86 HIS A N 1
ATOM 680 C CA . HIS A 1 86 ? 8.183 -0.156 12.260 1.00 57.06 86 HIS A CA 1
ATOM 681 C C . HIS A 1 86 ? 7.876 0.967 11.261 1.00 57.06 86 HIS A C 1
ATOM 683 O O . HIS A 1 86 ? 8.635 1.208 10.325 1.00 57.06 86 HIS A O 1
ATOM 689 N N . ILE A 1 87 ? 6.720 1.611 11.411 1.00 58.56 87 ILE A N 1
ATOM 690 C CA . ILE A 1 87 ? 6.368 2.821 10.659 1.00 58.56 87 ILE A CA 1
ATOM 691 C C . ILE A 1 87 ? 7.084 3.994 11.333 1.00 58.56 87 ILE A C 1
ATOM 693 O O . ILE A 1 87 ? 7.048 4.093 12.559 1.00 58.56 87 ILE A O 1
ATOM 697 N N . ASN A 1 88 ? 7.744 4.863 10.561 1.00 60.62 88 ASN A N 1
ATOM 698 C CA . ASN A 1 88 ? 8.366 6.062 11.121 1.00 60.62 88 ASN A CA 1
ATOM 699 C C . ASN A 1 88 ? 7.294 6.912 11.844 1.00 60.62 88 ASN A C 1
ATOM 701 O O . ASN A 1 88 ? 6.271 7.273 11.260 1.00 60.62 88 ASN A O 1
ATOM 705 N N . SER A 1 89 ? 7.513 7.195 13.132 1.00 57.81 89 SER A N 1
ATOM 706 C CA . SER A 1 89 ? 6.587 7.942 13.992 1.00 57.81 89 SER A CA 1
ATOM 707 C C . SER A 1 89 ? 6.289 9.343 13.465 1.00 57.81 89 SER A C 1
ATOM 709 O O . SER A 1 89 ? 5.183 9.841 13.663 1.00 57.81 89 SER A O 1
ATOM 711 N N . ASP A 1 90 ? 7.227 9.938 12.728 1.00 57.47 90 ASP A N 1
ATOM 712 C CA . ASP A 1 90 ? 7.105 11.285 12.161 1.00 57.47 90 ASP A CA 1
ATOM 713 C C . ASP A 1 90 ? 6.042 11.356 11.045 1.00 57.47 90 ASP A C 1
ATOM 715 O O . ASP A 1 90 ? 5.568 12.430 10.681 1.00 57.47 90 ASP A O 1
ATOM 719 N N . ILE A 1 91 ? 5.606 10.206 10.520 1.00 55.41 91 ILE A N 1
ATOM 720 C CA . ILE A 1 91 ? 4.496 10.111 9.557 1.00 55.41 91 ILE A CA 1
ATOM 721 C C . ILE A 1 91 ? 3.142 10.233 10.261 1.00 55.41 91 ILE A C 1
ATOM 723 O O . ILE A 1 91 ? 2.149 10.625 9.650 1.00 55.41 91 ILE A O 1
ATOM 727 N N . LEU A 1 92 ? 3.075 9.875 11.547 1.00 54.31 92 LEU A N 1
ATOM 728 C CA . LEU A 1 92 ? 1.843 9.930 12.332 1.00 54.31 92 LEU A CA 1
ATOM 729 C C . LEU A 1 92 ? 1.534 11.349 12.826 1.00 54.31 92 LEU A C 1
ATOM 731 O O . LEU A 1 92 ? 0.387 11.626 13.182 1.00 54.31 92 LEU A O 1
ATOM 735 N N . SER A 1 93 ? 2.514 12.258 12.801 1.00 52.19 93 SER A N 1
ATOM 736 C CA . SER A 1 93 ? 2.291 13.699 12.939 1.00 52.19 93 SER A CA 1
ATOM 737 C C . SER A 1 93 ? 1.680 14.261 11.657 1.00 52.19 93 SER A C 1
ATOM 739 O O . SER A 1 93 ? 2.350 14.864 10.825 1.00 52.19 93 SER A O 1
ATOM 741 N N . PHE A 1 94 ? 0.378 14.049 11.488 1.00 54.00 94 PHE A N 1
ATOM 742 C CA . PHE A 1 94 ? -0.398 14.806 10.517 1.00 54.00 94 PHE A CA 1
ATOM 743 C C . PHE A 1 94 ? -0.598 16.225 11.050 1.00 54.00 94 PHE A C 1
ATOM 745 O O . PHE A 1 94 ? -1.275 16.413 12.063 1.00 54.00 94 PHE A O 1
ATOM 752 N N . ASP A 1 95 ? -0.060 17.220 10.344 1.00 55.06 95 ASP A N 1
ATOM 753 C CA . ASP A 1 95 ? -0.552 18.590 10.471 1.00 55.06 95 ASP A CA 1
ATOM 754 C C . ASP A 1 95 ? -2.056 18.595 10.159 1.00 55.06 95 ASP A C 1
ATOM 756 O O . ASP A 1 95 ? -2.513 17.978 9.188 1.00 55.06 95 ASP A O 1
ATOM 760 N N . GLU A 1 96 ? -2.844 19.257 11.011 1.00 53.25 96 GLU A N 1
ATOM 761 C CA . GLU A 1 96 ? -4.292 19.345 10.836 1.00 53.25 96 GLU A CA 1
ATOM 762 C C . GLU A 1 96 ? -4.615 19.870 9.428 1.00 53.25 96 GLU A C 1
ATOM 764 O O . GLU A 1 96 ? -4.170 20.964 9.057 1.00 53.25 96 GLU A O 1
ATOM 769 N N . PRO A 1 97 ? -5.410 19.139 8.622 1.00 52.72 97 PRO A N 1
ATOM 770 C CA . PRO A 1 97 ? -5.833 19.660 7.340 1.00 52.72 97 PRO A CA 1
ATOM 771 C C . PRO A 1 97 ? -6.653 20.930 7.580 1.00 52.72 97 PRO A C 1
ATOM 773 O O . PRO A 1 97 ? -7.740 20.882 8.149 1.00 52.72 97 PRO A O 1
ATOM 776 N N . GLN A 1 98 ? -6.152 22.058 7.074 1.00 53.00 98 GLN A N 1
ATOM 777 C CA . GLN A 1 98 ? -6.759 23.400 7.116 1.00 53.00 98 GLN A CA 1
ATOM 778 C C . GLN A 1 98 ? -8.129 23.506 6.398 1.00 53.00 98 GLN A C 1
ATOM 780 O O . GLN A 1 98 ? -8.621 24.604 6.149 1.00 53.00 98 GLN A O 1
ATOM 785 N N . ASN A 1 99 ? -8.770 22.389 6.035 1.00 52.66 99 ASN A N 1
ATOM 786 C CA . ASN A 1 99 ? -9.993 22.367 5.237 1.00 52.66 99 ASN A CA 1
ATOM 787 C C . ASN A 1 99 ? -11.217 21.928 6.051 1.00 52.66 99 ASN A C 1
ATOM 789 O O . ASN A 1 99 ? -11.447 20.746 6.302 1.00 52.66 99 ASN A O 1
ATOM 793 N N . ASN A 1 100 ? -12.047 22.925 6.361 1.00 52.28 100 ASN A N 1
ATOM 794 C CA . ASN A 1 100 ? -13.335 22.883 7.060 1.00 52.28 100 ASN A CA 1
ATOM 795 C C . ASN A 1 100 ? -14.474 22.133 6.326 1.00 52.28 100 ASN A C 1
ATOM 797 O O . ASN A 1 100 ? -15.642 22.378 6.627 1.00 52.28 100 ASN A O 1
ATOM 801 N N . ASP A 1 101 ? -14.206 21.215 5.387 1.00 58.69 101 ASP A N 1
ATOM 802 C CA . ASP A 1 101 ? -15.278 20.378 4.812 1.00 58.69 101 ASP A CA 1
ATOM 803 C C . ASP A 1 101 ? -15.533 19.143 5.690 1.00 58.69 101 ASP A C 1
ATOM 805 O O . ASP A 1 101 ? -15.204 17.989 5.383 1.00 58.69 101 ASP A O 1
ATOM 809 N N . ALA A 1 102 ? -16.093 19.427 6.864 1.00 60.53 102 ALA A N 1
ATOM 810 C CA . ALA A 1 102 ? -16.407 18.455 7.899 1.00 60.53 102 ALA A CA 1
ATOM 811 C C . ALA A 1 102 ? -17.504 17.460 7.472 1.00 60.53 102 ALA A C 1
ATOM 813 O O . ALA A 1 102 ? -17.678 16.433 8.117 1.00 60.53 102 ALA A O 1
ATOM 814 N N . GLY A 1 103 ? -18.268 17.723 6.406 1.00 69.38 103 GLY A N 1
ATOM 815 C CA . GLY A 1 103 ? -19.435 16.908 6.057 1.00 69.38 103 GLY A CA 1
ATOM 816 C C . GLY A 1 103 ? -19.067 15.532 5.499 1.00 69.38 103 GLY A C 1
ATOM 817 O O . GLY A 1 103 ? -19.390 14.494 6.082 1.00 69.38 103 GLY A O 1
ATOM 818 N N . GLN A 1 104 ? -18.384 15.517 4.354 1.00 74.81 104 GLN A N 1
ATOM 819 C CA . GLN A 1 104 ? -18.089 14.274 3.633 1.00 74.81 104 GLN A CA 1
ATOM 820 C C . GLN A 1 104 ? -17.038 13.435 4.360 1.00 74.81 104 GLN A C 1
ATOM 822 O O . GLN A 1 104 ? -17.176 12.218 4.478 1.00 74.81 104 GLN A O 1
ATOM 827 N N . SER A 1 105 ? -16.010 14.094 4.891 1.00 74.81 105 SER A N 1
ATOM 828 C CA . SER A 1 105 ? -14.928 13.446 5.627 1.00 74.81 105 SER A CA 1
ATOM 829 C C . SER A 1 105 ? -15.441 12.731 6.881 1.00 74.81 105 SER A C 1
ATOM 831 O O . SER A 1 105 ? -15.165 11.544 7.046 1.00 74.81 105 SER A O 1
ATOM 833 N N . ASN A 1 106 ? -16.267 13.387 7.704 1.00 82.88 106 ASN A N 1
ATOM 834 C CA . ASN A 1 106 ? -16.837 12.769 8.904 1.00 82.88 106 ASN A CA 1
ATOM 835 C C . ASN A 1 106 ? -17.795 11.624 8.573 1.00 82.88 106 ASN A C 1
ATOM 837 O O . ASN A 1 106 ? -17.782 10.603 9.262 1.00 82.88 106 ASN A O 1
ATOM 841 N N . TYR A 1 107 ? -18.603 11.760 7.515 1.00 85.62 107 TYR A N 1
ATOM 842 C CA . TYR A 1 107 ? -19.485 10.679 7.078 1.00 85.62 107 TYR A CA 1
ATOM 843 C C . TYR A 1 107 ? -18.687 9.428 6.693 1.00 85.62 107 TYR A C 1
ATOM 845 O O . TYR A 1 107 ? -18.981 8.332 7.178 1.00 85.62 107 TYR A O 1
ATOM 853 N N . VAL A 1 108 ? -17.654 9.590 5.859 1.00 85.19 108 VAL A N 1
ATOM 854 C CA . VAL A 1 108 ? -16.795 8.480 5.429 1.00 85.19 108 VAL A CA 1
ATOM 855 C C . VAL A 1 108 ? -16.075 7.874 6.631 1.00 85.19 108 VAL A C 1
ATOM 857 O O . VAL A 1 108 ? -16.125 6.657 6.799 1.00 85.19 108 VAL A O 1
ATOM 860 N N . CYS A 1 109 ? -15.493 8.689 7.515 1.00 85.19 109 CYS A N 1
ATOM 861 C CA . CYS A 1 109 ? -14.862 8.210 8.747 1.00 85.19 109 CYS A CA 1
ATOM 862 C C . CYS A 1 109 ? -15.834 7.387 9.607 1.00 85.19 109 CYS A C 1
ATOM 864 O O . CYS A 1 109 ? -15.490 6.294 10.054 1.00 85.19 109 CYS A O 1
ATOM 866 N N . GLY A 1 110 ? -17.071 7.859 9.793 1.00 88.88 110 GLY A N 1
ATOM 867 C CA . GLY A 1 110 ? -18.099 7.134 10.540 1.00 88.88 110 GLY A CA 1
ATOM 868 C C . GLY A 1 110 ? -18.491 5.806 9.886 1.00 88.88 110 GLY A C 1
ATOM 869 O O . GLY A 1 110 ? -18.645 4.791 10.572 1.00 88.88 110 GLY A O 1
ATOM 870 N N . TRP A 1 111 ? -18.613 5.776 8.555 1.00 90.19 111 TRP A N 1
ATOM 871 C CA . TRP A 1 111 ? -18.882 4.545 7.812 1.00 90.19 111 TRP A CA 1
ATOM 872 C C . TRP A 1 111 ? -17.727 3.543 7.926 1.00 90.19 111 TRP A C 1
ATOM 874 O O . TRP A 1 111 ? -17.975 2.367 8.206 1.00 90.19 111 TRP A O 1
ATOM 884 N N . VAL A 1 112 ? -16.479 4.000 7.770 1.00 90.12 112 VAL A N 1
ATOM 885 C CA . VAL A 1 112 ? -15.274 3.172 7.921 1.00 90.12 112 VAL A CA 1
ATOM 886 C C . VAL A 1 112 ? -15.206 2.601 9.328 1.00 90.12 112 VAL A C 1
ATOM 888 O O . VAL A 1 112 ? -15.114 1.387 9.476 1.00 90.12 112 VAL A O 1
ATOM 891 N N . LEU A 1 113 ? -15.357 3.437 10.358 1.00 90.69 113 LEU A N 1
ATOM 892 C CA . LEU A 1 113 ? -15.360 2.994 11.750 1.00 90.69 113 LEU A CA 1
ATOM 893 C C . LEU A 1 113 ? -16.417 1.911 11.988 1.00 90.69 113 LEU A C 1
ATOM 895 O O . LEU A 1 113 ? -16.119 0.867 12.569 1.00 90.69 113 LEU A O 1
ATOM 899 N N . LYS A 1 114 ? -17.639 2.111 11.480 1.00 92.62 114 LYS A N 1
ATOM 900 C CA . LYS A 1 114 ? -18.708 1.110 11.568 1.00 92.62 114 LYS A CA 1
ATOM 901 C C . LYS A 1 114 ? -18.293 -0.211 10.919 1.00 92.62 114 LYS A C 1
ATOM 903 O O . LYS A 1 114 ? -18.470 -1.258 11.534 1.00 92.62 114 LYS A O 1
ATOM 908 N N . LYS A 1 115 ? -17.740 -0.180 9.704 1.00 92.81 115 LYS A N 1
ATOM 909 C CA . LYS A 1 115 ? -17.295 -1.389 8.992 1.00 92.81 115 LYS A CA 1
ATOM 910 C C . LYS A 1 115 ? -16.123 -2.074 9.683 1.00 92.81 115 LYS A C 1
ATOM 912 O O . LYS A 1 115 ? -16.135 -3.296 9.784 1.00 92.81 115 LYS A O 1
ATOM 917 N N . THR A 1 116 ? -15.158 -1.325 10.203 1.00 92.19 116 THR A N 1
ATOM 918 C CA . THR A 1 116 ? -14.032 -1.869 10.970 1.00 92.19 116 THR A CA 1
ATOM 919 C C . THR A 1 116 ? -14.531 -2.578 12.224 1.00 92.19 116 THR A C 1
ATOM 921 O O . THR A 1 116 ? -14.170 -3.730 12.464 1.00 92.19 116 THR A O 1
ATOM 924 N N . LEU A 1 117 ? -15.438 -1.949 12.977 1.00 92.19 117 LEU A N 1
ATOM 925 C CA . LEU A 1 117 ? -16.031 -2.546 14.173 1.00 92.19 117 LEU A CA 1
ATOM 926 C C . LEU A 1 117 ? -16.795 -3.841 13.861 1.00 92.19 117 LEU A C 1
ATOM 928 O O . LEU A 1 117 ? -16.660 -4.813 14.602 1.00 92.19 117 LEU A O 1
ATOM 932 N N . THR A 1 118 ? -17.566 -3.887 12.769 1.00 93.00 118 THR A N 1
ATOM 933 C CA . THR A 1 118 ? -18.373 -5.074 12.437 1.00 93.00 118 THR A CA 1
ATOM 934 C C . THR A 1 118 ? -17.595 -6.177 11.725 1.00 93.00 118 THR A C 1
ATOM 936 O O . THR A 1 118 ? -17.839 -7.350 11.989 1.00 93.00 118 THR A O 1
ATOM 939 N N . ASN A 1 119 ? -16.682 -5.831 10.816 1.00 92.69 119 ASN A N 1
ATOM 940 C CA . ASN A 1 119 ? -16.107 -6.786 9.862 1.00 92.69 119 ASN A CA 1
ATOM 941 C C . ASN A 1 119 ? -14.659 -7.160 10.175 1.00 92.69 119 ASN A C 1
ATOM 943 O O . ASN A 1 119 ? -14.249 -8.271 9.847 1.00 92.69 119 ASN A O 1
ATOM 947 N N . VAL A 1 120 ? -13.894 -6.251 10.783 1.00 91.44 120 VAL A N 1
ATOM 948 C CA . VAL A 1 120 ? -12.479 -6.478 11.110 1.00 91.44 120 VAL A CA 1
ATOM 949 C C . VAL A 1 120 ? -12.361 -6.910 12.566 1.00 91.44 120 VAL A C 1
ATOM 951 O O . VAL A 1 120 ? -11.884 -8.001 12.853 1.00 91.44 120 VAL A O 1
ATOM 954 N N . ILE A 1 121 ? -12.893 -6.099 13.482 1.00 93.00 121 ILE A N 1
ATOM 955 C CA . ILE A 1 121 ? -12.828 -6.350 14.926 1.00 93.00 121 ILE A CA 1
ATOM 956 C C . ILE A 1 121 ? -13.807 -7.456 15.345 1.00 93.00 121 ILE A C 1
ATOM 958 O O . ILE A 1 121 ? -13.493 -8.209 16.269 1.00 93.00 121 ILE A O 1
ATOM 962 N N . LYS A 1 122 ? -14.972 -7.559 14.675 1.00 84.94 122 LYS A N 1
ATOM 963 C CA . LYS A 1 122 ? -16.046 -8.581 14.801 1.00 84.94 122 LYS A CA 1
ATOM 964 C C . LYS A 1 122 ? -16.643 -8.815 16.205 1.00 84.94 122 LYS A C 1
ATOM 966 O O . LYS A 1 122 ? -17.720 -9.391 16.309 1.00 84.94 122 LYS A O 1
ATOM 971 N N . GLY A 1 123 ? -15.981 -8.381 17.277 1.00 86.38 123 GLY A N 1
ATOM 972 C CA . GLY A 1 123 ? -16.351 -8.630 18.673 1.00 86.38 123 GLY A CA 1
ATOM 973 C C . GLY A 1 123 ? -15.198 -8.519 19.682 1.00 86.38 123 GLY A C 1
ATOM 974 O O . GLY A 1 123 ? -15.461 -8.530 20.885 1.00 86.38 123 GLY A O 1
ATOM 975 N N . CYS A 1 124 ? -13.941 -8.380 19.237 1.00 91.88 124 CYS A N 1
ATOM 976 C CA . CYS A 1 124 ? -12.797 -8.226 20.138 1.00 91.88 124 CYS A CA 1
ATOM 977 C C . CYS A 1 124 ? -12.894 -6.920 20.947 1.00 91.88 124 CYS A C 1
ATOM 979 O O . CYS A 1 124 ? -12.762 -5.824 20.399 1.00 91.88 124 CYS A O 1
ATOM 981 N N . GLN A 1 125 ? -13.115 -7.034 22.261 1.00 90.56 125 GLN A N 1
ATOM 982 C CA . GLN A 1 125 ? -13.268 -5.868 23.139 1.00 90.56 125 GLN A CA 1
ATOM 983 C C . GLN A 1 125 ? -11.959 -5.105 23.331 1.00 90.56 125 GLN A C 1
ATOM 985 O O . GLN A 1 125 ? -11.994 -3.883 23.409 1.00 90.56 125 GLN A O 1
ATOM 990 N N . ILE A 1 126 ? -10.818 -5.802 23.342 1.00 91.56 126 ILE A N 1
ATOM 991 C CA . ILE A 1 126 ? -9.495 -5.176 23.451 1.00 91.56 126 ILE A CA 1
ATOM 992 C C . ILE A 1 126 ? -9.250 -4.293 22.227 1.00 91.56 126 ILE A C 1
ATOM 994 O O . ILE A 1 126 ? -9.089 -3.091 22.380 1.00 91.56 126 ILE A O 1
ATOM 998 N N . CYS A 1 127 ? -9.346 -4.842 21.010 1.00 89.62 127 CYS A N 1
ATOM 999 C CA . CYS A 1 127 ? -9.155 -4.066 19.779 1.00 89.62 127 CYS A CA 1
ATOM 1000 C C . CYS A 1 127 ? -10.165 -2.919 19.648 1.00 89.62 127 CYS A C 1
ATOM 1002 O O . CYS A 1 127 ? -9.818 -1.842 19.175 1.00 89.62 127 CYS A O 1
ATOM 1004 N N . LYS A 1 128 ? -11.416 -3.131 20.079 1.00 89.94 128 LYS A N 1
ATOM 1005 C CA . LYS A 1 128 ? -12.431 -2.072 20.115 1.00 89.94 128 LYS A CA 1
ATOM 1006 C C . LYS A 1 128 ? -12.039 -0.947 21.074 1.00 89.94 128 LYS A C 1
ATOM 1008 O O . LYS A 1 128 ? -12.200 0.214 20.720 1.00 89.94 128 LYS A O 1
ATOM 1013 N N . LYS A 1 129 ? -11.552 -1.294 22.266 1.00 89.38 129 LYS A N 1
ATOM 1014 C CA . LYS A 1 129 ? -11.083 -0.344 23.276 1.00 89.38 129 LYS A CA 1
ATOM 1015 C C . LYS A 1 129 ? -9.882 0.443 22.745 1.00 89.38 129 LYS A C 1
ATOM 1017 O O . LYS A 1 129 ? -9.957 1.660 22.677 1.00 89.38 129 LYS A O 1
ATOM 1022 N N . THR A 1 130 ? -8.865 -0.251 22.234 1.00 89.50 130 THR A N 1
ATOM 1023 C CA . THR A 1 130 ? -7.676 0.352 21.611 1.00 89.50 130 THR A CA 1
ATOM 1024 C C . THR A 1 130 ? -8.018 1.294 20.456 1.00 89.50 130 THR A C 1
ATOM 1026 O O . THR A 1 130 ? -7.399 2.337 20.327 1.00 89.50 130 THR A O 1
ATOM 1029 N N . LEU A 1 131 ? -9.004 0.956 19.617 1.00 86.38 131 LEU A N 1
ATOM 1030 C CA . LEU A 1 131 ? -9.386 1.802 18.481 1.00 86.38 131 LEU A CA 1
ATOM 1031 C C . LEU A 1 131 ? -10.150 3.072 18.897 1.00 86.38 131 LEU A C 1
ATOM 1033 O O . LEU A 1 131 ? -10.103 4.071 18.183 1.00 86.38 131 LEU A O 1
ATOM 1037 N N . LEU A 1 132 ? -10.925 3.015 19.983 1.00 85.94 132 LEU A N 1
ATOM 1038 C CA . LEU A 1 132 ? -11.827 4.101 20.389 1.00 85.94 132 LEU A CA 1
ATOM 1039 C C . LEU A 1 132 ? -11.241 5.003 21.480 1.00 85.94 132 LEU A C 1
ATOM 1041 O O . LEU A 1 132 ? -11.710 6.128 21.645 1.00 85.94 132 LEU A O 1
ATOM 1045 N N . GLU A 1 133 ? -10.262 4.519 22.238 1.00 84.38 133 GLU A N 1
ATOM 1046 C CA . GLU A 1 133 ? -9.607 5.288 23.290 1.00 84.38 133 GLU A CA 1
ATOM 1047 C C . GLU A 1 133 ? -8.415 6.074 22.741 1.00 84.38 133 GLU A C 1
ATOM 1049 O O . GLU A 1 133 ? -7.705 5.637 21.841 1.00 84.38 133 GLU A O 1
ATOM 1054 N N . LYS A 1 134 ? -8.218 7.280 23.277 1.00 58.50 134 LYS A N 1
ATOM 1055 C CA . LYS A 1 134 ? -7.290 8.287 22.748 1.00 58.50 134 LYS A CA 1
ATOM 1056 C C . LYS A 1 134 ? -5.850 8.137 23.265 1.00 58.50 134 LYS A C 1
ATOM 1058 O O . LYS A 1 134 ? -5.079 9.083 23.147 1.00 58.50 134 LYS A O 1
ATOM 1063 N N . GLU A 1 135 ? -5.492 6.998 23.852 1.00 43.22 135 GLU A N 1
ATOM 1064 C CA . GLU A 1 135 ? -4.180 6.791 24.475 1.00 43.22 135 GLU A CA 1
ATOM 1065 C C . GLU A 1 135 ? -3.296 5.902 23.597 1.00 43.22 135 GLU A C 1
ATOM 1067 O O . GLU A 1 135 ? -3.298 4.675 23.689 1.00 43.22 135 GLU A O 1
ATOM 1072 N N . LEU A 1 136 ? -2.537 6.558 22.721 1.00 45.22 136 LEU A N 1
ATOM 1073 C CA . LEU A 1 136 ? -1.243 6.050 22.280 1.00 45.22 136 LEU A CA 1
ATOM 1074 C C . LEU A 1 136 ? -0.245 6.446 23.376 1.00 45.22 136 LEU A C 1
ATOM 1076 O O . LEU A 1 136 ? -0.044 7.640 23.597 1.00 45.22 136 LEU A O 1
ATOM 1080 N N . ASN A 1 137 ? 0.288 5.457 24.099 1.00 34.28 137 ASN A N 1
ATOM 1081 C CA . ASN A 1 137 ? 1.454 5.651 24.968 1.00 34.28 137 ASN A CA 1
ATOM 1082 C C . ASN A 1 137 ? 2.671 6.071 24.145 1.00 34.28 137 ASN A C 1
ATOM 1084 O O . ASN A 1 137 ? 2.831 5.501 23.040 1.00 34.28 137 ASN A O 1
#

Radius of gyration: 19.46 Å; chains: 1; bounding box: 43×40×47 Å

Organism: Manduca sexta (NCBI:txid7130)